Protein 4M92 (pdb70)

Nearest PDB structures (foldseek):
  4m92-assembly1_A  TM=1.007E+00  e=5.009E-34  Homo sapiens
  4m90-assembly1_A  TM=9.901E-01  e=2.230E-31  Homo sapiens
  4m8g-assembly2_B  TM=9.722E-01  e=1.834E-27  Homo sapiens
  4m8g-assembly1_A  TM=9.728E-01  e=3.802E-27  Homo sapiens
  3apo-assembly1_A  TM=7.485E-01  e=1.387E-05  Mus musculus

Structure (mmCIF, N/CA/C/O backbone):
data_4M92
#
_entry.id   4M92
#
_cell.length_a   39.850
_cell.length_b   62.200
_cell.length_c   64.610
_cell.angle_alpha   90.00
_cell.angle_beta   90.00
_cell.angle_gamma   90.00
#
_symmetry.space_group_name_H-M   'P 21 21 21'
#
loop_
_entity.id
_entity.type
_entity.pdbx_description
1 polymer 'Tumor suppressor candidate 3'
2 polymer 'Interleukin-1 receptor accessory protein-like 1'
3 water water
#
loop_
_atom_site.group_PDB
_atom_site.id
_atom_site.type_symbol
_atom_site.label_atom_id
_atom_site.label_alt_id
_atom_site.label_comp_id
_atom_site.label_asym_id
_atom_site.label_entity_id
_atom_site.label_seq_id
_atom_site.pdbx_PDB_ins_code
_atom_site.Cartn_x
_atom_site.Cartn_y
_atom_site.Cartn_z
_atom_site.occupancy
_atom_site.B_iso_or_equiv
_atom_site.auth_seq_id
_atom_site.auth_comp_id
_atom_site.auth_asym_id
_atom_site.auth_atom_id
_atom_site.pdbx_PDB_model_num
ATOM 1 N N . ALA A 1 1 ? 17.253 13.384 -2.168 1.00 47.51 1 ALA A N 1
ATOM 2 C CA . ALA A 1 1 ? 17.685 14.809 -2.187 1.00 49.44 1 ALA A CA 1
ATOM 3 C C . ALA A 1 1 ? 16.583 15.694 -2.777 1.00 44.74 1 ALA A C 1
ATOM 4 O O . ALA A 1 1 ? 16.031 16.558 -2.084 1.00 48.24 1 ALA A O 1
ATOM 6 N N . SER A 1 2 ? 16.240 15.452 -4.047 1.00 42.00 2 SER A N 1
ATOM 7 C CA . SER A 1 2 ? 15.204 16.244 -4.710 1.00 37.31 2 SER A CA 1
ATOM 8 C C . SER A 1 2 ? 13.821 15.864 -4.205 1.00 34.95 2 SER A C 1
ATOM 9 O O . SER A 1 2 ? 13.645 14.799 -3.640 1.00 37.60 2 SER A O 1
ATOM 12 N N . LYS A 1 3 ? 12.836 16.719 -4.441 1.00 33.36 3 LYS A N 1
ATOM 13 C CA . LYS A 1 3 ? 11.471 16.448 -4.034 1.00 31.77 3 LYS A CA 1
ATOM 14 C C . LYS A 1 3 ? 10.978 15.147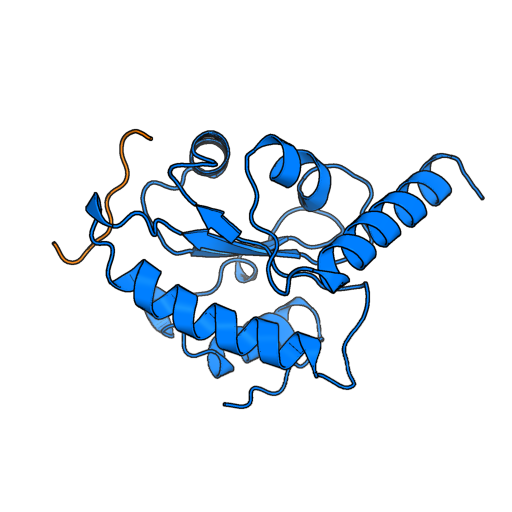 -4.631 1.00 29.98 3 LYS A C 1
ATOM 15 O O . LYS A 1 3 ? 10.405 14.330 -3.916 1.00 28.02 3 LYS A O 1
ATOM 21 N N . LYS A 1 4 ? 11.215 14.946 -5.918 1.00 27.71 4 LYS A N 1
ATOM 22 C CA . LYS A 1 4 ? 10.779 13.691 -6.581 1.00 27.16 4 LYS A CA 1
ATOM 23 C C . LYS A 1 4 ? 11.574 12.466 -6.086 1.00 25.18 4 LYS A C 1
ATOM 24 O O . LYS A 1 4 ? 11.022 11.342 -5.905 1.00 20.90 4 LYS A O 1
ATOM 30 N N . GLU A 1 5 ? 12.867 12.650 -5.815 1.00 27.41 5 GLU A N 1
ATOM 31 C CA . GLU A 1 5 ? 13.686 11.578 -5.275 1.00 29.40 5 GLU A CA 1
ATOM 32 C C . GLU A 1 5 ? 13.195 11.157 -3.891 1.00 25.40 5 GLU A C 1
ATOM 33 O O . GLU A 1 5 ? 13.098 9.961 -3.592 1.00 25.97 5 GLU A O 1
ATOM 39 N N . ASN A 1 6 ? 12.868 12.120 -3.055 1.00 22.56 6 ASN A N 1
ATOM 40 C CA . ASN A 1 6 ? 12.384 11.783 -1.699 1.00 23.51 6 ASN A CA 1
ATOM 41 C C . ASN A 1 6 ? 11.035 11.086 -1.743 1.00 22.44 6 ASN A C 1
ATOM 42 O O . ASN A 1 6 ? 10.766 10.133 -0.977 1.00 21.87 6 ASN A O 1
ATOM 47 N N . LEU A 1 7 ? 10.170 11.535 -2.635 1.00 22.79 7 LEU A N 1
ATOM 48 C CA . LEU A 1 7 ? 8.847 10.912 -2.751 1.00 22.50 7 LEU A CA 1
ATOM 49 C C . LEU A 1 7 ? 9.017 9.461 -3.205 1.00 17.75 7 LEU A C 1
ATOM 50 O O . LEU A 1 7 ? 8.331 8.596 -2.697 1.00 22.12 7 LEU A O 1
ATOM 52 N N . LEU A 1 8 ? 9.915 9.223 -4.170 1.00 16.26 8 LEU A N 1
ATOM 53 C CA . LEU A 1 8 ? 10.168 7.864 -4.607 1.00 16.70 8 LEU A CA 1
ATOM 54 C C . LEU A 1 8 ? 10.631 6.947 -3.458 1.00 16.58 8 LEU A C 1
ATOM 55 O O . LEU A 1 8 ? 10.220 5.769 -3.345 1.00 15.76 8 LEU A O 1
ATOM 60 N N . ALA A 1 9 ? 11.567 7.417 -2.671 1.00 16.21 9 ALA A N 1
ATOM 61 C CA . ALA A 1 9 ? 12.091 6.643 -1.564 1.00 21.19 9 ALA A CA 1
ATOM 62 C C . ALA A 1 9 ? 11.017 6.340 -0.531 1.00 20.31 9 ALA A C 1
ATOM 63 O O . ALA A 1 9 ? 10.960 5.248 -0.011 1.00 20.65 9 ALA A O 1
ATOM 65 N N . GLU A 1 10 ? 10.130 7.296 -0.273 1.00 21.70 10 GLU A N 1
ATOM 66 C CA . GLU A 1 10 ? 8.990 7.078 0.610 1.00 23.53 10 GLU A CA 1
ATOM 67 C C . GLU A 1 10 ? 8.020 6.044 0.036 1.00 22.34 10 GLU A C 1
ATOM 68 O O . GLU A 1 10 ? 7.490 5.209 0.764 1.00 17.09 10 GLU A O 1
ATOM 74 N N . LYS A 1 11 ? 7.760 6.146 -1.256 1.00 16.87 11 LYS A N 1
ATOM 75 C CA . LYS A 1 11 ? 6.837 5.207 -1.926 1.00 15.63 11 LYS A CA 1
ATOM 76 C C . LYS A 1 11 ? 7.395 3.780 -1.799 1.00 14.38 11 LYS A C 1
ATOM 77 O O . LYS A 1 11 ? 6.636 2.835 -1.504 1.00 13.66 11 LYS A O 1
ATOM 83 N N . VAL A 1 12 ? 8.698 3.597 -2.024 1.00 15.05 12 VAL A N 1
ATOM 84 C CA . VAL A 1 12 ? 9.317 2.282 -1.889 1.00 13.14 12 VAL A CA 1
ATOM 85 C C . VAL A 1 12 ? 9.267 1.787 -0.466 1.00 13.97 12 VAL A C 1
ATOM 86 O O . VAL A 1 12 ? 9.010 0.601 -0.223 1.00 12.17 12 VAL A O 1
ATOM 90 N N . GLU A 1 13 ? 9.506 2.673 0.509 1.00 13.39 13 GLU A N 1
ATOM 91 C CA . GLU A 1 13 ? 9.330 2.278 1.874 1.00 15.35 13 GLU A CA 1
ATOM 92 C C . GLU A 1 13 ? 7.926 1.765 2.200 1.00 14.73 13 GLU A C 1
ATOM 93 O O . GLU A 1 13 ? 7.751 0.820 2.959 1.00 15.61 13 GLU A O 1
ATOM 99 N N . GLN A 1 14 ? 6.906 2.415 1.618 1.00 14.68 14 GLN A N 1
ATOM 100 C CA . GLN A 1 14 ? 5.536 2.025 1.782 1.00 15.85 14 GLN A CA 1
ATOM 101 C C . GLN A 1 14 ? 5.325 0.620 1.217 1.00 15.12 14 GLN A C 1
ATOM 102 O O . GLN A 1 14 ? 4.595 -0.179 1.816 1.00 14.89 14 GLN A O 1
ATOM 108 N N . LEU A 1 15 ? 5.916 0.324 0.052 1.00 13.40 15 LEU A N 1
ATOM 109 C CA . LEU A 1 15 ? 5.794 -1.023 -0.492 1.00 11.09 15 LEU A CA 1
ATOM 110 C C . LEU A 1 15 ? 6.535 -2.035 0.331 1.00 10.46 15 LEU A C 1
ATOM 111 O O . LEU A 1 15 ? 6.080 -3.182 0.512 1.00 11.62 15 LEU A O 1
ATOM 116 N N . MET A 1 16 ? 7.679 -1.632 0.913 1.00 12.66 16 MET A N 1
ATOM 117 C CA . MET A 1 16 ? 8.397 -2.570 1.795 1.00 15.35 16 MET A CA 1
ATOM 118 C C . MET A 1 16 ? 7.663 -2.852 3.097 1.00 14.09 16 MET A C 1
ATOM 119 O O . MET A 1 16 ? 7.713 -3.985 3.598 1.00 15.92 16 MET A O 1
ATOM 124 N N . GLU A 1 17 ? 6.945 -1.858 3.632 1.00 15.89 17 GLU A N 1
ATOM 125 C CA . GLU A 1 17 ? 6.119 -2.058 4.804 1.00 18.01 17 GLU A CA 1
ATOM 126 C C . GLU A 1 17 ? 4.950 -3.018 4.498 1.00 16.03 17 GLU A C 1
ATOM 127 O O . GLU A 1 17 ? 4.659 -3.930 5.272 1.00 16.63 17 GLU A O 1
ATOM 133 N N . TRP A 1 18 ? 4.354 -2.853 3.314 1.00 16.05 18 TRP A N 1
ATOM 134 C CA . TRP A 1 18 ? 3.317 -3.778 2.802 1.00 14.90 18 TRP A CA 1
ATOM 135 C C . TRP A 1 18 ? 3.862 -5.176 2.705 1.00 14.36 18 TRP A C 1
ATOM 136 O O . TRP A 1 18 ? 3.192 -6.127 3.071 1.00 12.95 18 TRP A O 1
ATOM 147 N N . SER A 1 19 ? 5.103 -5.292 2.257 1.00 10.95 19 SER A N 1
ATOM 148 C CA . SER A 1 19 ? 5.796 -6.571 2.159 1.00 12.53 19 SER A CA 1
ATOM 149 C C . SER A 1 19 ? 5.903 -7.344 3.490 1.00 11.19 19 SER A C 1
ATOM 150 O O . SER A 1 19 ? 5.900 -8.575 3.520 1.00 10.76 19 SER A O 1
ATOM 153 N N . SER A 1 20 ? 5.961 -6.617 4.609 1.00 11.01 20 SER A N 1
ATOM 154 C CA . SER A 1 20 ? 6.038 -7.305 5.865 1.00 14.61 20 SER A CA 1
ATOM 155 C C . SER A 1 20 ? 4.747 -8.019 6.216 1.00 13.50 20 SER A C 1
ATOM 156 O O . SER A 1 20 ? 4.762 -8.945 6.995 1.00 13.58 20 SER A O 1
ATOM 159 N N . ARG A 1 21 ? 3.626 -7.596 5.630 1.00 11.32 21 ARG A N 1
ATOM 160 C CA .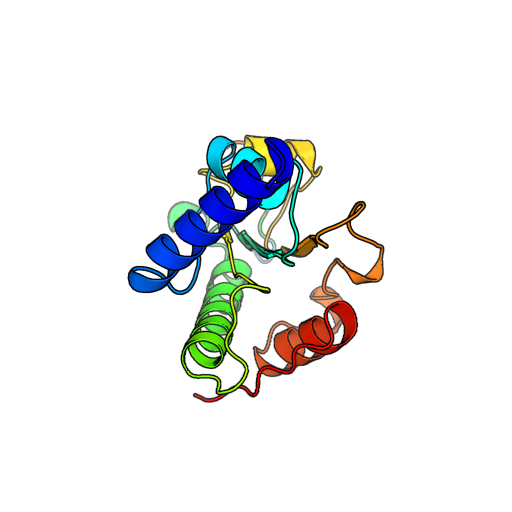 ARG A 1 21 ? 2.334 -8.180 5.876 1.00 12.44 21 ARG A CA 1
ATOM 161 C C . ARG A 1 21 ? 1.738 -9.017 4.747 1.00 14.05 21 ARG A C 1
ATOM 162 O O . ARG A 1 21 ? 0.789 -9.767 4.983 1.00 13.97 21 ARG A O 1
ATOM 170 N N . ARG A 1 22 ? 2.293 -8.896 3.541 1.00 13.41 22 ARG A N 1
ATOM 171 C CA . ARG A 1 22 ? 1.812 -9.602 2.352 1.00 12.10 22 ARG A CA 1
ATOM 172 C C . ARG A 1 22 ? 2.929 -9.995 1.447 1.00 10.47 22 ARG A C 1
ATOM 173 O O . ARG A 1 22 ? 3.945 -9.220 1.308 1.00 11.15 22 ARG A O 1
ATOM 181 N N . SER A 1 23 ? 2.760 -11.092 0.729 1.00 11.13 23 SER A N 1
ATOM 182 C CA . SER A 1 23 ? 3.683 -11.483 -0.352 1.00 10.34 23 SER A CA 1
ATOM 183 C C . SER A 1 23 ? 3.196 -10.960 -1.659 1.00 8.61 23 SER A C 1
ATOM 184 O O . SER A 1 23 ? 3.982 -10.757 -2.553 1.00 10.29 23 SER A O 1
ATOM 187 N N . ILE A 1 24 ? 1.858 -10.764 -1.744 1.00 9.01 24 ILE A N 1
ATOM 188 C CA . ILE A 1 24 ? 1.210 -10.251 -2.939 1.00 8.85 24 ILE A CA 1
ATOM 189 C C . ILE A 1 24 ? 0.291 -9.096 -2.515 1.00 10.17 24 ILE A C 1
ATOM 190 O O . ILE A 1 24 ? -0.548 -9.234 -1.601 1.00 10.86 24 ILE A O 1
ATOM 195 N N . PHE A 1 25 ? 0.405 -7.973 -3.204 1.00 8.81 25 PHE A N 1
ATOM 196 C CA . PHE A 1 25 ? -0.391 -6.794 -2.967 1.00 8.79 25 PHE A CA 1
ATOM 197 C C . PHE A 1 25 ? -1.696 -6.860 -3.695 1.00 10.12 25 PHE A C 1
ATOM 198 O O . PHE A 1 25 ? -1.714 -6.866 -4.879 1.00 9.43 25 PHE A O 1
ATOM 206 N N . ARG A 1 26 ? -2.768 -6.892 -2.970 1.00 9.40 26 ARG A N 1
ATOM 207 C CA . ARG A 1 26 ? -4.131 -6.951 -3.542 1.00 10.91 26 ARG A CA 1
ATOM 208 C C . ARG A 1 26 ? -4.609 -5.526 -3.821 1.00 11.59 26 ARG A C 1
ATOM 209 O O . ARG A 1 26 ? -4.803 -4.755 -2.884 1.00 14.93 26 ARG A O 1
ATOM 217 N N . MET A 1 27 ? -4.801 -5.197 -5.085 1.00 11.14 27 MET A N 1
ATOM 218 C CA . MET A 1 27 ? -5.030 -3.809 -5.455 1.00 12.59 27 MET A CA 1
ATOM 219 C C . MET A 1 27 ? -6.382 -3.523 -6.111 1.00 12.31 27 MET A C 1
ATOM 220 O O . MET A 1 27 ? -6.848 -4.270 -7.006 1.00 14.57 27 MET A O 1
ATOM 225 N N . ASN A 1 28 ? -6.966 -2.383 -5.732 1.00 13.84 28 ASN A N 1
ATOM 226 C CA . ASN A 1 28 ? -8.045 -1.793 -6.450 1.00 13.55 28 ASN A CA 1
ATOM 227 C C . ASN A 1 28 ? -7.475 -0.770 -7.420 1.00 11.69 28 ASN A C 1
ATOM 228 O O . ASN A 1 28 ? -6.247 -0.711 -7.629 1.00 12.19 28 ASN A O 1
ATOM 233 N N . GLY A 1 29 ? -8.342 0.015 -8.066 1.00 11.46 29 GLY A N 1
ATOM 234 C CA . GLY A 1 29 ? -7.863 0.910 -9.097 1.00 13.16 29 GLY A CA 1
ATOM 235 C C . GLY A 1 29 ? -6.999 2.002 -8.527 1.00 10.92 29 GLY A C 1
ATOM 236 O O . GLY A 1 29 ? -5.975 2.372 -9.099 1.00 12.05 29 GLY A O 1
ATOM 237 N N . ASP A 1 30 ? -7.388 2.549 -7.369 1.00 12.23 30 ASP A N 1
ATOM 238 C CA . ASP A 1 30 ? -6.581 3.603 -6.708 1.00 14.75 30 ASP A CA 1
ATOM 239 C C . ASP A 1 30 ? -5.147 3.152 -6.417 1.00 14.27 30 ASP A C 1
ATOM 240 O O . ASP A 1 30 ? -4.191 3.849 -6.724 1.00 12.03 30 ASP A O 1
ATOM 245 N N . LYS A 1 31 ? -4.992 1.986 -5.803 1.00 12.57 31 LYS A N 1
ATOM 246 C CA . LYS A 1 31 ? -3.683 1.470 -5.493 1.00 12.36 31 LYS A CA 1
ATOM 247 C C . LYS A 1 31 ? -2.875 1.084 -6.730 1.00 12.24 31 LYS A C 1
ATOM 248 O O . LYS A 1 31 ? -1.644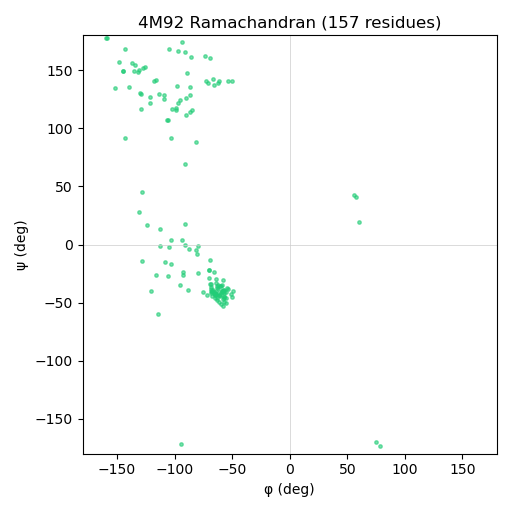 1.282 -6.776 1.00 11.19 31 LYS A O 1
ATOM 254 N N . PHE A 1 32 ? -3.530 0.494 -7.710 1.00 8.67 32 PHE A N 1
ATOM 255 C CA . PHE A 1 32 ? -2.933 0.170 -8.978 1.00 8.63 32 PHE A CA 1
ATOM 256 C C . PHE A 1 32 ? -2.341 1.420 -9.598 1.00 9.43 32 PHE A C 1
ATOM 257 O O . PHE A 1 32 ? -1.197 1.443 -10.097 1.00 9.88 32 PHE A O 1
ATOM 265 N N . ARG A 1 33 ? -3.159 2.481 -9.641 1.00 10.14 33 ARG A N 1
ATOM 266 C CA . ARG A 1 33 ? -2.694 3.715 -10.255 1.00 9.82 33 ARG A CA 1
ATOM 267 C C . ARG A 1 33 ? -1.539 4.318 -9.475 1.00 10.96 33 ARG A C 1
ATOM 268 O O . ARG A 1 33 ? -0.569 4.778 -10.065 1.00 12.35 33 ARG A O 1
ATOM 276 N N . LYS A 1 34 ? -1.634 4.319 -8.149 1.00 10.58 34 LYS A N 1
ATOM 277 C CA . LYS A 1 34 ? -0.653 4.939 -7.285 1.00 11.66 34 LYS A CA 1
ATOM 278 C C . LYS A 1 34 ? 0.715 4.206 -7.289 1.00 10.02 34 LYS A C 1
ATOM 279 O O . LYS A 1 34 ? 1.750 4.845 -7.353 1.00 12.43 34 LYS A O 1
ATOM 285 N N . PHE A 1 35 ? 0.682 2.886 -7.295 1.00 11.07 35 PHE A N 1
ATOM 286 C CA . PHE A 1 35 ? 1.891 2.096 -7.148 1.00 10.96 35 PHE A CA 1
ATOM 287 C C . PHE A 1 35 ? 2.433 1.490 -8.431 1.00 9.70 35 PHE A C 1
ATOM 288 O O . PHE A 1 35 ? 3.588 1.052 -8.477 1.00 10.54 35 PHE A O 1
ATOM 296 N N . ILE A 1 36 ? 1.596 1.428 -9.493 1.00 11.28 36 ILE A N 1
ATOM 297 C CA . ILE A 1 36 ? 2.022 0.798 -10.729 1.00 10.58 36 ILE A CA 1
ATOM 298 C C . ILE A 1 36 ? 1.995 1.744 -11.917 1.00 11.29 36 ILE A C 1
ATOM 299 O O . ILE A 1 36 ? 2.925 1.728 -12.761 1.00 12.37 36 ILE A O 1
ATOM 304 N N . LYS A 1 37 ? 0.985 2.591 -12.016 1.00 9.53 37 LYS A N 1
ATOM 305 C CA . LYS A 1 37 ? 0.915 3.525 -13.151 1.00 12.03 37 LYS A CA 1
ATOM 306 C C . LYS A 1 37 ? 1.642 4.837 -12.918 1.00 13.19 37 LYS A C 1
ATOM 307 O O . LYS A 1 37 ? 2.243 5.412 -13.846 1.00 13.61 37 LYS A O 1
ATOM 313 N N . ALA A 1 38 ? 1.543 5.355 -11.709 1.00 12.04 38 ALA A N 1
ATOM 314 C CA . ALA A 1 38 ? 2.043 6.694 -11.428 1.00 12.94 38 ALA A CA 1
ATOM 315 C C . ALA A 1 38 ? 3.563 6.740 -11.396 1.00 12.63 38 ALA A C 1
ATOM 316 O O . ALA A 1 38 ? 4.213 5.809 -10.876 1.00 12.61 38 ALA A O 1
ATOM 318 N N . PRO A 1 39 ? 4.165 7.801 -11.934 1.00 11.04 39 PRO A N 1
ATOM 319 C CA . PRO A 1 39 ? 5.593 8.020 -11.798 1.00 14.40 39 PRO A CA 1
ATOM 320 C C . PRO A 1 39 ? 5.887 8.746 -10.507 1.00 16.83 39 PRO A C 1
ATOM 321 O O . PRO A 1 39 ? 4.964 9.319 -9.919 1.00 16.54 39 PRO A O 1
ATOM 325 N N . PRO A 1 40 ? 7.125 8.707 -10.039 1.00 18.84 40 PRO A N 1
ATOM 326 C CA . PRO A 1 40 ? 8.218 7.900 -10.646 1.00 17.49 40 PRO A CA 1
ATOM 327 C C . PRO A 1 40 ? 8.279 6.492 -10.001 1.00 12.27 40 PRO A C 1
ATOM 328 O O . PRO A 1 40 ? 7.707 6.255 -8.865 1.00 13.35 40 PRO A O 1
ATOM 332 N N . ARG A 1 41 ? 8.998 5.588 -10.624 1.00 12.69 41 ARG A N 1
ATOM 333 C CA . ARG A 1 41 ? 9.231 4.272 -10.017 1.00 9.48 41 ARG A CA 1
ATOM 334 C C . ARG A 1 41 ? 10.631 3.802 -10.386 1.00 10.01 41 ARG A C 1
ATOM 335 O O . ARG A 1 41 ? 11.130 4.120 -11.452 1.00 13.45 41 ARG A O 1
ATOM 343 N N . ASN A 1 42 ? 11.257 3.037 -9.512 1.00 11.02 42 ASN A N 1
ATOM 344 C CA . ASN A 1 42 ? 12.534 2.429 -9.838 1.00 9.67 42 ASN A CA 1
ATOM 345 C C . ASN A 1 42 ? 12.516 0.902 -9.680 1.00 9.98 42 ASN A C 1
ATOM 346 O O . ASN A 1 42 ? 13.589 0.255 -9.661 1.00 10.50 42 ASN A O 1
ATOM 351 N N . TYR A 1 43 ? 11.334 0.340 -9.619 1.00 10.52 43 TYR A N 1
ATOM 352 C CA . TYR A 1 43 ? 11.055 -1.073 -9.335 1.00 9.32 43 TYR A CA 1
ATOM 353 C C . TYR A 1 43 ? 10.160 -1.583 -10.455 1.00 8.00 43 TYR A C 1
ATOM 354 O O . TYR A 1 43 ? 9.373 -0.823 -11.036 1.00 9.62 43 TYR A O 1
ATOM 363 N N . SER A 1 44 ? 10.267 -2.882 -10.720 1.00 7.60 44 SER A N 1
ATOM 364 C CA . SER A 1 44 ? 9.349 -3.603 -11.592 1.00 9.79 44 SER A CA 1
ATOM 365 C C . SER A 1 44 ? 8.167 -4.140 -10.762 1.00 11.15 44 SER A C 1
ATOM 366 O O . SER A 1 44 ? 8.310 -4.460 -9.608 1.00 10.43 44 SER A O 1
ATOM 369 N N . MET A 1 45 ? 6.986 -4.214 -11.387 1.00 8.79 45 MET A N 1
ATOM 370 C CA . MET A 1 45 ? 5.828 -4.778 -10.805 1.00 9.88 45 MET A CA 1
ATOM 371 C C . MET A 1 45 ? 5.313 -5.913 -11.640 1.00 9.73 45 MET A C 1
ATOM 372 O O . MET A 1 45 ? 5.113 -5.727 -12.850 1.00 9.00 45 MET A O 1
ATOM 377 N N . ILE A 1 46 ? 5.117 -7.075 -11.037 1.00 9.53 46 ILE A N 1
ATOM 378 C CA . ILE A 1 46 ? 4.403 -8.134 -11.680 1.00 8.71 46 ILE A CA 1
ATOM 379 C C . ILE A 1 46 ? 2.977 -8.074 -11.158 1.00 8.02 46 ILE A C 1
ATOM 380 O O . ILE A 1 46 ? 2.753 -7.901 -9.977 1.00 9.35 46 ILE A O 1
ATOM 385 N N . VAL A 1 47 ? 2.015 -8.216 -12.086 1.00 9.83 47 VAL A N 1
ATOM 386 C CA . VAL A 1 47 ? 0.593 -8.187 -11.724 1.00 9.06 47 VAL A CA 1
ATOM 387 C C . VAL A 1 47 ? -0.107 -9.371 -12.286 1.00 8.38 47 VAL A C 1
ATOM 388 O O . VAL A 1 47 ? 0.033 -9.679 -13.444 1.00 8.98 47 VAL A O 1
ATOM 392 N N . MET A 1 48 ? -0.854 -10.078 -11.432 1.00 7.42 48 MET A N 1
ATOM 393 C CA . MET A 1 48 ? -1.812 -11.065 -11.863 1.00 7.82 48 MET A CA 1
ATOM 394 C C . MET A 1 48 ? -3.214 -10.484 -11.857 1.00 7.46 48 MET A C 1
ATOM 395 O O . MET A 1 48 ? -3.734 -10.089 -10.852 1.00 9.71 48 MET A O 1
ATOM 400 N N . PHE A 1 49 ? -3.788 -10.416 -13.051 1.00 7.29 49 PHE A N 1
ATOM 401 C CA . PHE A 1 49 ? -5.190 -9.989 -13.216 1.00 8.45 49 PHE A CA 1
ATOM 402 C C . PHE A 1 49 ? -6.034 -11.266 -13.124 1.00 8.43 49 PHE A C 1
ATOM 403 O O . PHE A 1 49 ? -5.790 -12.228 -13.876 1.00 9.31 49 PHE A O 1
ATOM 411 N N . THR A 1 50 ? -6.991 -11.257 -12.248 1.00 7.74 50 THR A N 1
ATOM 412 C CA . THR A 1 50 ? -7.657 -12.495 -11.871 1.00 8.02 50 THR A CA 1
ATOM 413 C C . THR A 1 50 ? -9.145 -12.260 -11.640 1.00 9.51 50 THR A C 1
ATOM 414 O O . THR A 1 50 ? -9.600 -11.136 -11.606 1.00 9.16 50 THR A O 1
ATOM 418 N N . ALA A 1 51 ? -9.903 -13.341 -11.523 1.00 9.18 51 ALA A N 1
ATOM 419 C CA . ALA A 1 51 ? -11.313 -13.229 -11.107 1.00 9.24 51 ALA A CA 1
ATOM 420 C C . ALA A 1 51 ? -11.605 -14.432 -10.216 1.00 10.08 51 ALA A C 1
ATOM 421 O O . ALA A 1 51 ? -11.961 -15.486 -10.655 1.00 10.62 51 ALA A O 1
ATOM 423 N N . LEU A 1 52 ? -11.403 -14.233 -8.912 1.00 9.52 52 LEU A N 1
ATOM 424 C CA . LEU A 1 52 ? -11.403 -15.335 -7.959 1.00 9.85 52 LEU A CA 1
ATOM 425 C C . LEU A 1 52 ? -12.685 -15.466 -7.115 1.00 10.80 52 LEU A C 1
ATOM 426 O O . LEU A 1 52 ? -12.764 -16.356 -6.264 1.00 10.29 52 LEU A O 1
ATOM 431 N N . GLN A 1 53 ? -13.673 -14.626 -7.387 1.00 11.85 53 GLN A N 1
ATOM 432 C CA . GLN A 1 53 ? -14.894 -14.678 -6.604 1.00 11.35 53 GLN A CA 1
ATOM 433 C C . GLN A 1 53 ? -15.581 -16.021 -6.871 1.00 10.72 53 GLN A C 1
ATOM 434 O O . GLN A 1 53 ? -15.649 -16.488 -8.000 1.00 12.80 53 GLN A O 1
ATOM 440 N N . PRO A 1 54 ? -16.089 -16.656 -5.791 1.00 10.77 54 PRO A N 1
ATOM 441 C CA . PRO A 1 54 ? -16.586 -18.036 -6.010 1.00 10.04 54 PRO A CA 1
ATOM 442 C C . PRO A 1 54 ? -17.685 -18.200 -7.033 1.00 12.03 54 PRO A C 1
ATOM 443 O O . PRO A 1 54 ? -17.717 -19.165 -7.785 1.00 15.37 54 PRO A O 1
ATOM 447 N N . GLN A 1 55 ? -18.584 -17.203 -7.113 1.00 11.97 55 GLN A N 1
ATOM 448 C CA . GLN A 1 55 ? -19.740 -17.322 -7.975 1.00 13.99 55 GLN A CA 1
ATOM 449 C C . GLN A 1 55 ? -19.400 -17.371 -9.438 1.00 11.69 55 GLN A C 1
ATOM 450 O O . GLN A 1 55 ? -20.185 -17.849 -10.214 1.00 12.49 55 GLN A O 1
ATOM 456 N N . ARG A 1 56 ? -18.227 -16.833 -9.811 1.00 9.45 56 ARG A N 1
ATOM 457 C CA . ARG A 1 56 ? -17.845 -16.848 -11.192 1.00 9.60 56 ARG A CA 1
ATOM 458 C C . ARG A 1 56 ? -17.285 -18.200 -11.616 1.00 12.13 56 ARG A C 1
ATOM 459 O O . ARG A 1 56 ? -17.232 -18.486 -12.785 1.00 11.65 56 ARG A O 1
ATOM 467 N N . GLN A 1 57 ? -16.779 -18.937 -10.661 1.00 12.51 57 GLN A N 1
ATOM 468 C CA . GLN A 1 57 ? -16.261 -20.305 -10.866 1.00 14.13 57 GLN A CA 1
ATOM 469 C C . GLN A 1 57 ? -15.190 -20.341 -11.942 1.00 15.04 57 GLN A C 1
ATOM 470 O O . GLN A 1 57 ? -15.183 -21.225 -12.816 1.00 12.22 57 GLN A O 1
ATOM 476 N N . CYS A 1 58 ? -14.290 -19.340 -11.916 1.00 11.27 58 CYS A N 1
ATOM 477 C CA . CYS A 1 58 ? -13.217 -19.236 -12.930 1.00 11.32 58 CYS A CA 1
ATOM 478 C C . CYS A 1 58 ? -12.071 -20.178 -12.543 1.00 12.26 58 CYS A C 1
ATOM 479 O O . CYS A 1 58 ? -11.135 -19.816 -11.804 1.00 13.37 58 CYS A O 1
ATOM 482 N N . SER A 1 59 ? -12.154 -21.421 -12.983 1.00 11.45 59 SER A N 1
ATOM 483 C CA . SER A 1 59 ? -11.207 -22.436 -12.619 1.00 14.18 59 SER A CA 1
ATOM 484 C C . SER A 1 59 ? -9.751 -22.096 -12.963 1.00 12.40 59 SER A C 1
ATOM 485 O O . SER A 1 59 ? -8.833 -22.439 -12.218 1.00 11.59 59 SER A O 1
ATOM 488 N N . VAL A 1 60 ? -9.548 -21.497 -14.131 1.00 9.22 60 VAL A N 1
ATOM 489 C CA . VAL A 1 60 ? -8.216 -21.121 -14.567 1.00 9.35 60 VAL A CA 1
ATOM 490 C C . VAL A 1 60 ? -7.614 -20.130 -13.600 1.00 9.07 60 VAL A C 1
ATOM 491 O O . VAL A 1 60 ? -6.458 -20.264 -13.142 1.00 9.56 60 VAL A O 1
ATOM 495 N N . SER A 1 61 ? -8.372 -19.079 -13.273 1.00 8.95 61 SER A N 1
ATOM 496 C CA . SER A 1 61 ? -7.913 -18.093 -12.317 1.00 9.16 61 SER A CA 1
ATOM 497 C C . SER A 1 61 ? -7.539 -18.747 -10.998 1.00 8.49 61 SER A C 1
ATOM 498 O O . SER A 1 61 ? -6.551 -18.401 -10.401 1.00 8.29 61 SER A O 1
ATOM 501 N N . ARG A 1 62 ? -8.329 -19.711 -10.550 1.00 9.12 62 ARG A N 1
ATOM 502 C CA . ARG A 1 62 ? -8.047 -20.353 -9.294 1.00 9.35 62 ARG A CA 1
ATOM 503 C C . ARG A 1 62 ? -6.706 -21.096 -9.307 1.00 7.99 62 ARG A C 1
ATOM 504 O O . ARG A 1 62 ? -5.895 -20.932 -8.414 1.00 8.29 62 ARG A O 1
ATOM 512 N N . GLN A 1 63 ? -6.473 -21.884 -10.348 1.00 7.92 63 GLN A N 1
ATOM 513 C CA . GLN A 1 63 ? -5.261 -22.677 -10.423 1.00 9.64 63 GLN A CA 1
ATOM 514 C C . GLN A 1 63 ? -4.057 -21.721 -10.588 1.00 8.03 63 GLN A C 1
ATOM 515 O O . GLN A 1 63 ? -3.008 -21.940 -9.999 1.00 9.29 63 GLN A O 1
ATOM 521 N N . ALA A 1 64 ? -4.206 -20.728 -11.476 1.00 7.76 64 ALA A N 1
ATOM 522 C CA . ALA A 1 64 ? -3.144 -19.767 -11.699 1.00 8.50 64 ALA A CA 1
ATOM 523 C C . ALA A 1 64 ? -2.733 -19.021 -10.440 1.00 10.98 64 ALA A C 1
ATOM 524 O O . ALA A 1 64 ? -1.571 -18.753 -10.196 1.00 10.80 64 ALA A O 1
ATOM 526 N N . ASN A 1 65 ? -3.715 -18.645 -9.579 1.00 10.14 65 ASN A N 1
ATOM 527 C CA . ASN A 1 65 ? -3.420 -18.035 -8.345 1.00 11.04 65 ASN A CA 1
ATOM 528 C C . ASN A 1 65 ? -2.619 -18.939 -7.393 1.00 11.46 65 ASN A C 1
ATOM 529 O O . ASN A 1 65 ? -1.732 -18.479 -6.705 1.00 10.14 65 ASN A O 1
ATOM 534 N N . GLU A 1 66 ? -2.907 -20.233 -7.436 1.00 10.49 66 GLU A N 1
ATOM 535 C CA . GLU A 1 66 ? -2.150 -21.164 -6.588 1.00 10.23 66 GLU A CA 1
ATOM 536 C C . GLU A 1 66 ? -0.660 -21.134 -6.974 1.00 8.65 66 GLU A C 1
ATOM 537 O O . GLU A 1 66 ? 0.176 -21.075 -6.115 1.00 9.94 66 GLU A O 1
ATOM 543 N N . GLU A 1 67 ? -0.380 -21.128 -8.268 1.00 9.09 67 GLU A N 1
ATOM 544 C CA . GLU A 1 67 ? 0.990 -21.019 -8.765 1.00 8.99 67 GLU A CA 1
ATOM 545 C C . GLU A 1 67 ? 1.631 -19.695 -8.427 1.00 9.52 67 GLU A C 1
ATOM 546 O O . GLU A 1 67 ? 2.811 -19.629 -7.987 1.00 10.61 67 GLU A O 1
ATOM 552 N N . TYR A 1 68 ? 0.874 -18.614 -8.591 1.00 8.79 68 TYR A N 1
ATOM 553 C CA . TYR A 1 68 ? 1.371 -17.268 -8.272 1.00 7.79 68 TYR A CA 1
ATOM 554 C C . TYR A 1 68 ? 1.716 -17.110 -6.804 1.00 9.06 68 TYR A C 1
ATOM 555 O O . TYR A 1 68 ? 2.707 -16.532 -6.502 1.00 8.18 68 TYR A O 1
ATOM 564 N N . GLN A 1 69 ? 0.961 -17.770 -5.935 1.00 10.78 69 GLN A N 1
ATOM 565 C CA . GLN A 1 69 ? 1.254 -17.803 -4.532 1.00 8.45 69 GLN A CA 1
ATOM 566 C C . GLN A 1 69 ? 2.582 -18.468 -4.253 1.00 10.11 69 GLN A C 1
ATOM 567 O O . GLN A 1 69 ? 3.414 -17.949 -3.494 1.00 10.60 69 GLN A O 1
ATOM 573 N N . ILE A 1 70 ? 2.814 -19.610 -4.885 1.00 10.59 70 ILE A N 1
ATOM 574 C CA . ILE A 1 70 ? 4.075 -20.348 -4.758 1.00 10.38 70 ILE A CA 1
ATOM 575 C C . ILE A 1 70 ? 5.263 -19.505 -5.244 1.00 10.34 70 ILE A C 1
ATOM 576 O O . ILE A 1 70 ? 6.285 -19.407 -4.577 1.00 10.19 70 ILE A O 1
ATOM 581 N N . LEU A 1 71 ? 5.078 -18.833 -6.368 1.00 7.72 71 LEU A N 1
ATOM 582 C CA . LEU A 1 71 ? 6.065 -17.932 -6.884 1.00 7.78 71 LEU A CA 1
ATOM 583 C C . LEU A 1 71 ? 6.426 -16.832 -5.924 1.00 8.74 71 LEU A C 1
ATOM 584 O O . LEU A 1 71 ? 7.600 -16.544 -5.667 1.00 6.93 71 LEU A O 1
ATOM 589 N N . ALA A 1 72 ? 5.420 -16.116 -5.423 1.00 9.46 72 ALA A N 1
ATOM 590 C CA . ALA A 1 72 ? 5.636 -14.932 -4.596 1.00 12.01 72 ALA A CA 1
ATOM 591 C C . ALA A 1 72 ? 6.201 -15.373 -3.219 1.00 11.96 72 ALA A C 1
ATOM 592 O O . ALA A 1 72 ? 6.990 -14.662 -2.618 1.00 12.24 72 ALA A O 1
ATOM 594 N N . ASN A 1 73 ? 5.852 -16.576 -2.805 1.00 11.64 73 ASN A N 1
ATOM 595 C CA . ASN A 1 73 ? 6.429 -17.131 -1.587 1.00 14.32 73 ASN A CA 1
ATOM 596 C C . ASN A 1 73 ? 7.933 -17.427 -1.806 1.00 10.96 73 ASN A C 1
ATOM 597 O O . ASN A 1 73 ? 8.738 -17.139 -0.960 1.00 12.08 73 ASN A O 1
ATOM 602 N N . SER A 1 74 ? 8.272 -17.983 -2.976 1.00 10.91 74 SER A N 1
ATOM 603 C CA . SER A 1 74 ? 9.657 -18.262 -3.332 1.00 10.07 74 SER A CA 1
ATOM 604 C C . SER A 1 74 ? 10.466 -16.982 -3.303 1.00 12.00 74 SER A C 1
ATOM 605 O O . SER A 1 74 ? 11.638 -16.997 -2.909 1.00 12.17 74 SER A O 1
ATOM 608 N N . TRP A 1 75 ? 9.869 -15.900 -3.803 1.00 11.90 75 TRP A N 1
ATOM 609 C CA . TRP A 1 75 ? 10.497 -14.574 -3.799 1.00 9.77 75 TRP A CA 1
ATOM 610 C C . TRP A 1 75 ? 10.818 -14.109 -2.414 1.00 11.00 75 TRP A C 1
ATOM 611 O O . TRP A 1 75 ? 11.892 -13.675 -2.129 1.00 9.63 75 TRP A O 1
ATOM 622 N N . ARG A 1 76 ? 9.793 -14.180 -1.551 1.00 13.35 76 ARG A N 1
ATOM 623 C CA . ARG A 1 76 ? 9.911 -13.765 -0.184 1.00 9.96 76 ARG A CA 1
ATOM 624 C C . ARG A 1 76 ? 11.156 -14.386 0.538 1.00 9.66 76 ARG A C 1
ATOM 625 O O . ARG A 1 76 ? 11.836 -13.701 1.306 1.00 13.77 76 ARG A O 1
ATOM 633 N N . TYR A 1 77 ? 11.377 -15.690 0.358 1.00 12.02 77 TYR A N 1
ATOM 634 C CA . TYR A 1 77 ? 12.440 -16.410 0.964 1.00 14.46 77 TYR A CA 1
ATOM 635 C C . TYR A 1 77 ? 13.754 -16.393 0.170 1.00 18.14 77 TYR A C 1
ATOM 636 O O . TYR A 1 77 ? 14.771 -16.875 0.669 1.00 23.16 77 TYR A O 1
ATOM 645 N N . SER A 1 78 ? 13.744 -15.772 -1.033 1.00 13.42 78 SER A N 1
ATOM 646 C CA . SER A 1 78 ? 14.893 -15.753 -1.879 1.00 14.51 78 SER A CA 1
ATOM 647 C C . SER A 1 78 ? 16.059 -14.947 -1.303 1.00 16.60 78 SER A C 1
ATOM 648 O O . SER A 1 78 ? 15.856 -13.900 -0.726 1.00 17.76 78 SER A O 1
ATOM 651 N N . SER A 1 79 ? 17.290 -15.442 -1.524 1.00 17.12 79 SER A N 1
ATOM 652 C CA . SER A 1 79 ? 18.463 -14.633 -1.212 1.00 19.61 79 SER A CA 1
ATOM 653 C C . SER A 1 79 ? 18.554 -13.448 -2.201 1.00 20.14 79 SER A C 1
ATOM 654 O O . SER A 1 79 ? 19.308 -12.532 -1.998 1.00 26.76 79 SER A O 1
ATOM 657 N N . ALA A 1 80 ? 17.775 -13.492 -3.288 1.00 18.19 80 ALA A N 1
ATOM 658 C CA . ALA A 1 80 ? 17.729 -12.401 -4.254 1.00 16.46 80 ALA A CA 1
ATOM 659 C C . ALA A 1 80 ? 16.639 -11.370 -3.919 1.00 14.50 80 ALA A C 1
ATOM 660 O O . ALA A 1 80 ? 16.505 -10.355 -4.624 1.00 15.00 80 ALA A O 1
ATOM 662 N N . PHE A 1 81 ? 15.903 -11.603 -2.834 1.00 11.27 81 PHE A N 1
ATOM 663 C CA . PHE A 1 81 ? 14.850 -10.639 -2.455 1.00 9.67 81 PHE A CA 1
ATOM 664 C C . PHE A 1 81 ? 15.375 -9.216 -2.415 1.00 11.83 81 PHE A C 1
ATOM 665 O O . PHE A 1 81 ? 16.447 -8.943 -1.815 1.00 12.75 81 PHE A O 1
ATOM 673 N N . SER A 1 82 ? 14.566 -8.272 -2.879 1.00 12.14 82 SER A N 1
ATOM 674 C CA . SER A 1 82 ? 14.937 -6.872 -2.886 1.00 13.60 82 SER A CA 1
ATOM 675 C C . SER A 1 82 ? 13.723 -5.969 -2.976 1.00 12.70 82 SER A C 1
ATOM 676 O O . SER A 1 82 ? 12.594 -6.419 -3.084 1.00 11.53 82 SER A O 1
ATOM 679 N N . ASN A 1 83 ? 14.004 -4.688 -2.939 1.00 12.65 83 ASN A N 1
ATOM 680 C CA . ASN A 1 83 ? 12.964 -3.652 -3.139 1.00 11.96 83 ASN A CA 1
ATOM 681 C C . ASN A 1 83 ? 12.792 -3.204 -4.596 1.00 12.32 83 ASN A C 1
ATOM 682 O O . ASN A 1 83 ? 12.227 -2.141 -4.856 1.00 12.21 83 ASN A O 1
ATOM 687 N N . LYS A 1 84 ? 13.300 -4.008 -5.517 1.00 13.28 84 LYS A N 1
ATOM 688 C CA . LYS A 1 84 ? 13.328 -3.676 -6.948 1.00 10.76 84 LYS A CA 1
ATOM 689 C C . LYS A 1 84 ? 12.286 -4.454 -7.727 1.00 11.52 84 LYS A C 1
ATOM 690 O O . LYS A 1 84 ? 12.145 -4.287 -8.941 1.00 10.14 84 LYS A O 1
ATOM 696 N N . LEU A 1 85 ? 11.546 -5.321 -7.057 1.00 10.65 85 LEU A N 1
ATOM 697 C CA . LEU A 1 85 ? 10.551 -6.164 -7.695 1.00 10.21 85 LEU A CA 1
ATOM 698 C C . LEU A 1 85 ? 9.461 -6.472 -6.672 1.00 8.36 85 LEU A C 1
ATOM 699 O O . LEU A 1 85 ? 9.767 -6.756 -5.484 1.00 10.86 85 LEU A O 1
ATOM 704 N N . PHE A 1 86 ? 8.195 -6.355 -7.082 1.00 9.45 86 PHE A N 1
ATOM 705 C CA . PHE A 1 86 ? 7.042 -6.631 -6.265 1.00 8.63 86 PHE A CA 1
ATOM 706 C C . PHE A 1 86 ? 5.993 -7.401 -7.020 1.00 8.33 86 PHE A C 1
ATOM 707 O O . PHE A 1 86 ? 5.971 -7.343 -8.242 1.00 9.47 86 PHE A O 1
ATOM 715 N N . PHE A 1 87 ? 5.145 -8.125 -6.308 1.00 6.38 87 PHE A N 1
ATOM 716 C CA . PHE A 1 87 ? 4.051 -8.872 -6.852 1.00 6.64 87 PHE A CA 1
ATOM 717 C C . PHE A 1 87 ? 2.697 -8.292 -6.397 1.00 8.79 87 PHE A C 1
ATOM 718 O O . PHE A 1 87 ? 2.461 -8.128 -5.202 1.00 8.09 87 PHE A O 1
ATOM 726 N N . SER A 1 88 ? 1.817 -8.057 -7.338 1.00 9.08 88 SER A N 1
ATOM 727 C CA A SER A 1 88 ? 0.466 -7.574 -7.063 0.67 9.05 88 SER A CA 1
ATOM 728 C CA B SER A 1 88 ? 0.463 -7.592 -7.046 0.33 9.47 88 SER A CA 1
ATOM 729 C C . SER A 1 88 ? -0.589 -8.459 -7.766 1.00 9.99 88 SER A C 1
ATOM 730 O O . SER A 1 88 ? -0.281 -9.245 -8.631 1.00 8.59 88 SER A O 1
ATOM 735 N N . MET A 1 89 ? -1.842 -8.315 -7.320 1.00 10.41 89 MET A N 1
ATOM 736 C CA . MET A 1 89 ? -2.950 -8.920 -8.029 1.00 9.23 89 MET A CA 1
ATOM 737 C C . MET A 1 89 ? -4.042 -7.913 -8.113 1.00 9.07 89 MET A C 1
ATOM 738 O O . MET A 1 89 ? -4.184 -7.072 -7.239 1.00 10.43 89 MET A O 1
ATOM 743 N N . VAL A 1 90 ? -4.825 -7.982 -9.189 1.00 7.94 90 VAL A N 1
ATOM 744 C CA . VAL A 1 90 ? -6.031 -7.146 -9.341 1.00 7.39 90 VAL A CA 1
ATOM 745 C C . VAL A 1 90 ? -7.185 -8.108 -9.701 1.00 8.35 90 VAL A C 1
ATOM 746 O O . VAL A 1 90 ? -7.152 -8.729 -10.756 1.00 8.53 90 VAL A O 1
ATOM 750 N N . ASP A 1 91 ? -8.160 -8.187 -8.841 1.00 10.14 91 ASP A N 1
ATOM 751 C CA . ASP A 1 91 ? -9.358 -9.012 -9.069 1.00 10.43 91 ASP A CA 1
ATOM 752 C C . ASP A 1 91 ? -10.353 -8.201 -9.843 1.00 9.67 91 ASP A C 1
ATOM 753 O O . ASP A 1 91 ? -10.594 -6.994 -9.545 1.00 12.17 91 ASP A O 1
ATOM 758 N N . TYR A 1 92 ? -10.970 -8.799 -10.858 1.00 9.28 92 TYR A N 1
ATOM 759 C CA . TYR A 1 92 ? -11.948 -8.143 -11.691 1.00 11.77 92 TYR A CA 1
ATOM 760 C C . TYR A 1 92 ? -13.037 -7.421 -10.922 1.00 11.57 92 TYR A C 1
ATOM 761 O O . TYR A 1 92 ? -13.457 -6.303 -11.287 1.00 11.33 92 TYR A O 1
ATOM 770 N N . ASP A 1 93 ? -13.514 -8.038 -9.836 1.00 11.50 93 ASP A N 1
ATOM 771 C CA . ASP A 1 93 ? -14.673 -7.497 -9.108 1.00 11.27 93 ASP A CA 1
ATOM 772 C C . ASP A 1 93 ? -14.287 -6.361 -8.129 1.00 14.96 93 ASP A C 1
ATOM 773 O O . ASP A 1 93 ? -15.160 -5.723 -7.554 1.00 18.16 93 ASP A O 1
ATOM 778 N N . GLU A 1 94 ? -12.996 -6.082 -7.988 1.00 13.35 94 GLU A N 1
ATOM 779 C CA . GLU A 1 94 ? -12.487 -5.064 -7.125 1.00 14.53 94 GLU A CA 1
ATOM 780 C C . GLU A 1 94 ? -11.764 -3.953 -7.915 1.00 17.84 94 GLU A C 1
ATOM 781 O O . GLU A 1 94 ? -11.636 -2.832 -7.405 1.00 18.37 94 GLU A O 1
ATOM 787 N N . GLY A 1 95 ? -11.246 -4.294 -9.094 1.00 13.48 95 GLY A N 1
ATOM 788 C CA . GLY A 1 95 ? -10.570 -3.398 -9.961 1.00 12.18 95 GLY A CA 1
ATOM 789 C C . GLY A 1 95 ? -11.091 -3.426 -11.346 1.00 11.40 95 GLY A C 1
ATOM 790 O O . GLY A 1 95 ? -10.333 -3.370 -12.301 1.00 10.94 95 GLY A O 1
ATOM 791 N N . THR A 1 96 ? -12.417 -3.405 -11.467 1.00 12.22 96 THR A N 1
ATOM 792 C CA . THR A 1 96 ? -13.067 -3.412 -12.742 1.00 12.86 96 THR A CA 1
ATOM 793 C C . THR A 1 96 ? -12.616 -2.299 -13.665 1.00 13.40 96 THR A C 1
ATOM 794 O O . THR A 1 96 ? -12.479 -2.506 -14.864 1.00 14.17 96 THR A O 1
ATOM 798 N N . ASP A 1 97 ? -12.368 -1.118 -13.071 1.00 13.51 97 ASP A N 1
ATOM 799 C CA . ASP A 1 97 ? -11.890 0.029 -13.841 1.00 11.98 97 ASP A CA 1
ATOM 800 C C . ASP A 1 97 ? -10.500 -0.200 -14.458 1.00 13.78 97 ASP A C 1
ATOM 801 O O . ASP A 1 97 ? -10.204 0.327 -15.493 1.00 13.41 97 ASP A O 1
ATOM 806 N N . VAL A 1 98 ? -9.685 -1.004 -13.798 1.00 11.49 98 VAL A N 1
ATOM 807 C CA . VAL A 1 98 ? -8.393 -1.329 -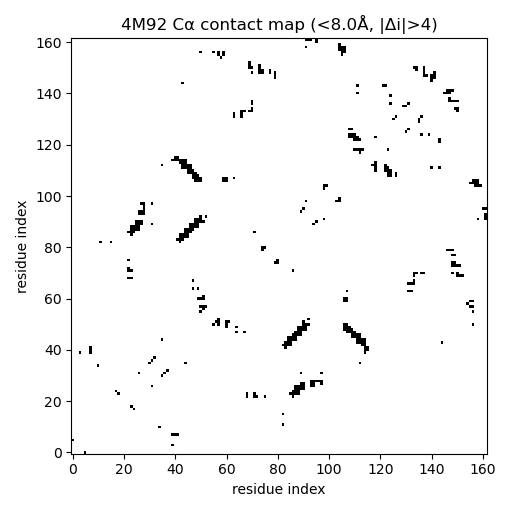14.300 1.00 12.70 98 VAL A CA 1
ATOM 808 C C . VAL A 1 98 ? -8.532 -2.272 -15.509 1.00 11.91 98 VAL A C 1
ATOM 809 O O . VAL A 1 98 ? -7.855 -2.118 -16.506 1.00 11.44 98 VAL A O 1
ATOM 813 N N . PHE A 1 99 ? -9.412 -3.279 -15.412 1.00 10.36 99 PHE A N 1
ATOM 814 C CA . PHE A 1 99 ? -9.622 -4.178 -16.497 1.00 9.76 99 PHE A CA 1
ATOM 815 C C . PHE A 1 99 ? -10.084 -3.434 -17.743 1.00 10.98 99 PHE A C 1
ATOM 816 O O . PHE A 1 99 ? -9.633 -3.686 -18.847 1.00 14.05 99 PHE A O 1
ATOM 824 N N . GLN A 1 100 ? -10.945 -2.461 -17.546 1.00 12.56 100 GLN A N 1
ATOM 825 C CA . GLN A 1 100 ? -11.468 -1.664 -18.662 1.00 13.61 100 GLN A CA 1
ATOM 826 C C . GLN A 1 100 ? -10.421 -0.797 -19.282 1.00 12.04 100 GLN A C 1
ATOM 827 O O . GLN A 1 100 ? -10.362 -0.707 -20.525 1.00 12.72 100 GLN A O 1
ATOM 833 N N . GLN A 1 101 ? -9.543 -0.219 -18.499 1.00 11.35 101 GLN A N 1
ATOM 834 C CA . GLN A 1 101 ? -8.454 0.623 -19.000 1.00 12.64 101 GLN A CA 1
ATOM 835 C C . GLN A 1 101 ? -7.539 -0.216 -19.866 1.00 14.14 101 GLN A C 1
ATOM 836 O O . GLN A 1 101 ? -6.967 0.264 -20.862 1.00 14.13 101 GLN A O 1
ATOM 842 N N . LEU A 1 102 ? -7.322 -1.457 -19.472 1.00 13.15 102 LEU A N 1
ATOM 843 C CA . LEU A 1 102 ? -6.420 -2.387 -20.164 1.00 17.71 102 LEU A CA 1
ATOM 844 C C . LEU A 1 102 ? -7.140 -3.250 -21.176 1.00 20.38 102 LEU A C 1
ATOM 845 O O . LEU A 1 102 ? -6.521 -4.120 -21.818 1.00 21.67 102 LEU A O 1
ATOM 850 N N . ASN A 1 103 ? -8.438 -2.984 -21.351 1.00 16.77 103 ASN A N 1
ATOM 851 C CA . ASN A 1 103 ? -9.221 -3.688 -22.353 1.00 21.45 103 ASN A CA 1
ATOM 852 C C . ASN A 1 103 ? -9.208 -5.179 -22.175 1.00 18.35 103 ASN A C 1
ATOM 853 O O . ASN A 1 103 ? -9.166 -5.967 -23.170 1.00 22.23 103 ASN A O 1
ATOM 858 N N . MET A 1 104 ? -9.301 -5.595 -20.920 1.00 15.74 104 MET A N 1
ATOM 859 C CA . MET A 1 104 ? -9.361 -7.017 -20.565 1.00 16.45 104 MET A CA 1
ATOM 860 C C . MET A 1 104 ? -10.802 -7.481 -20.353 1.00 18.93 104 MET A C 1
ATOM 861 O O . MET A 1 104 ? -11.484 -6.963 -19.505 1.00 21.64 104 MET A O 1
ATOM 866 N N . ASN A 1 105 ? -11.237 -8.492 -21.121 1.00 21.00 105 ASN A N 1
ATOM 867 C CA . ASN A 1 105 ? -12.582 -9.025 -20.987 1.00 23.58 105 ASN A CA 1
ATOM 868 C C . ASN A 1 105 ? -12.579 -10.459 -20.447 1.00 18.67 105 ASN A C 1
ATOM 869 O O . ASN A 1 105 ? -13.579 -11.187 -20.474 1.00 17.90 105 ASN A O 1
ATOM 874 N N . SER A 1 106 ? -11.433 -10.895 -19.939 1.00 16.11 106 SER A N 1
ATOM 875 C CA . SER A 1 106 ? -11.292 -12.202 -19.334 1.00 12.69 106 SER A CA 1
ATOM 876 C C . SER A 1 106 ? -10.085 -12.207 -18.399 1.00 13.35 106 SER A C 1
ATOM 877 O O . SER A 1 106 ? -9.384 -11.202 -18.268 1.00 12.09 106 SER A O 1
ATOM 880 N N . ALA A 1 107 ? -9.893 -13.349 -17.762 1.00 11.26 107 ALA A N 1
ATOM 881 C CA . ALA A 1 107 ? -8.866 -13.592 -16.805 1.00 11.57 107 ALA A CA 1
ATOM 882 C C . ALA A 1 107 ? -8.443 -15.044 -16.871 1.00 11.80 107 ALA A C 1
ATOM 883 O O . ALA A 1 107 ? -9.229 -15.912 -17.269 1.00 11.59 107 ALA A O 1
ATOM 885 N N . PRO A 1 108 ? -7.215 -15.363 -16.413 1.00 9.86 108 PRO A N 1
ATOM 886 C CA . PRO A 1 108 ? -6.236 -14.453 -15.861 1.00 10.38 108 PRO A CA 1
ATOM 887 C C . PRO A 1 108 ? -5.213 -14.018 -16.867 1.00 8.45 108 PRO A C 1
ATOM 888 O O . PRO A 1 108 ? -5.113 -14.556 -17.958 1.00 10.55 108 PRO A O 1
ATOM 892 N N . THR A 1 109 ? -4.481 -12.979 -16.492 1.00 8.62 109 THR A N 1
ATOM 893 C CA . THR A 1 109 ? -3.388 -12.442 -17.311 1.00 8.90 109 THR A CA 1
ATOM 894 C C . THR A 1 109 ? -2.250 -12.082 -16.353 1.00 8.53 109 THR A C 1
ATOM 895 O O . THR A 1 109 ? -2.474 -11.582 -15.250 1.00 10.90 109 THR A O 1
ATOM 899 N N . PHE A 1 110 ? -1.031 -12.444 -16.732 1.00 7.41 110 PHE A N 1
ATOM 900 C CA . PHE A 1 110 ? 0.155 -11.991 -15.956 1.00 7.69 110 PHE A CA 1
ATOM 901 C C . PHE A 1 110 ? 0.915 -10.961 -16.804 1.00 7.98 110 PHE A C 1
ATOM 902 O O . PHE A 1 110 ? 1.192 -11.198 -18.023 1.00 7.05 110 PHE A O 1
ATOM 910 N N . MET A 1 111 ? 1.202 -9.822 -16.232 1.00 8.68 111 MET A N 1
ATOM 911 C CA . MET A 1 111 ? 1.917 -8.736 -16.887 1.00 7.59 111 MET A CA 1
ATOM 912 C C . MET A 1 111 ? 3.067 -8.187 -16.041 1.00 8.51 111 MET A C 1
ATOM 913 O O . MET A 1 111 ? 3.000 -8.210 -14.816 1.00 9.52 111 MET A O 1
ATOM 918 N N . HIS A 1 112 ? 4.114 -7.680 -16.708 1.00 8.15 112 HIS A N 1
ATOM 919 C CA . HIS A 1 112 ? 5.215 -7.002 -16.065 1.00 7.62 112 HIS A CA 1
ATOM 920 C C . HIS A 1 112 ? 5.137 -5.537 -16.393 1.00 7.51 112 HIS A C 1
ATOM 921 O O . HIS A 1 112 ? 5.094 -5.203 -17.590 1.00 9.13 112 HIS A O 1
ATOM 928 N N . PHE A 1 113 ? 5.117 -4.679 -15.392 1.00 8.31 113 PHE A N 1
ATOM 929 C CA . PHE A 1 113 ? 5.133 -3.234 -15.627 1.00 8.31 113 PHE A CA 1
ATOM 930 C C . PHE A 1 113 ? 6.533 -2.710 -15.279 1.00 7.74 113 PHE A C 1
ATOM 931 O O . PHE A 1 113 ? 6.895 -2.681 -14.095 1.00 9.26 113 PHE A O 1
ATOM 939 N N . PRO A 1 114 ? 7.315 -2.353 -16.264 1.00 7.92 114 PRO A N 1
ATOM 940 C CA . PRO A 1 114 ? 8.690 -1.905 -15.980 1.00 8.57 114 PRO A CA 1
ATOM 941 C C . PRO A 1 114 ? 8.680 -0.551 -15.264 1.00 9.88 114 PRO A C 1
ATOM 942 O O . PRO A 1 114 ? 7.684 0.180 -15.329 1.00 10.55 114 PRO A O 1
ATOM 946 N N . PRO A 1 115 ? 9.796 -0.207 -14.594 1.00 9.38 115 PRO A N 1
ATOM 947 C CA . PRO A 1 115 ? 9.843 1.086 -13.905 1.00 11.10 115 PRO A CA 1
ATOM 948 C C . PRO A 1 115 ? 9.743 2.292 -14.880 1.00 12.41 115 PRO A C 1
ATOM 949 O O . PRO A 1 115 ? 9.240 3.327 -14.522 1.00 16.84 115 PRO A O 1
ATOM 953 N N . LYS A 1 116 ? 10.280 2.131 -16.054 1.00 12.99 116 LYS A N 1
ATOM 954 C CA . LYS A 1 116 ? 10.224 3.157 -17.086 1.00 17.07 116 LYS A CA 1
ATOM 955 C C . LYS A 1 116 ? 9.437 2.666 -18.268 1.00 15.47 116 LYS A C 1
ATOM 956 O O . LYS A 1 116 ? 9.556 1.503 -18.666 1.00 16.82 116 LYS A O 1
ATOM 962 N N . GLY A 1 117 ? 8.653 3.561 -18.865 1.00 16.08 117 GLY A N 1
ATOM 963 C CA . GLY A 1 117 ? 7.959 3.237 -20.083 1.00 17.68 117 GLY A CA 1
ATOM 964 C C . GLY A 1 117 ? 6.782 2.346 -19.830 1.00 15.96 117 GLY A C 1
ATOM 965 O O . GLY A 1 117 ? 6.377 2.151 -18.674 1.00 15.79 117 GLY A O 1
ATOM 966 N N . ARG A 1 118 ? 6.201 1.832 -20.894 1.00 15.47 118 ARG A N 1
ATOM 967 C CA . ARG A 1 118 ? 5.053 0.964 -20.768 1.00 15.52 118 ARG A CA 1
ATOM 968 C C . ARG A 1 118 ? 5.463 -0.493 -21.017 1.00 15.48 118 ARG A C 1
ATOM 969 O O . ARG A 1 118 ? 6.546 -0.763 -21.454 1.00 14.23 118 ARG A O 1
ATOM 977 N N . PRO A 1 119 ? 4.556 -1.429 -20.688 1.00 14.86 119 PRO A N 1
ATOM 978 C CA . PRO A 1 119 ? 4.857 -2.820 -20.949 1.00 12.76 119 PRO A CA 1
ATOM 979 C C . PRO A 1 119 ? 5.069 -3.060 -22.459 1.00 12.83 119 PRO A C 1
ATOM 980 O O . PRO A 1 119 ? 4.388 -2.450 -23.283 1.00 16.68 119 PRO A O 1
ATOM 984 N N . LYS A 1 120 ? 6.037 -3.898 -22.755 1.00 11.92 120 LYS A N 1
ATOM 985 C CA . LYS A 1 120 ? 6.368 -4.282 -24.121 1.00 13.24 120 LYS A CA 1
ATOM 986 C C . LYS A 1 120 ? 5.611 -5.564 -24.473 1.00 11.35 120 LYS A C 1
ATOM 987 O O . LYS A 1 120 ? 4.922 -6.173 -23.659 1.00 11.83 120 LYS A O 1
ATOM 993 N N . ARG A 1 121 ? 5.714 -5.976 -25.740 1.00 13.76 121 ARG A N 1
ATOM 994 C CA . ARG A 1 121 ? 4.990 -7.176 -26.173 1.00 15.59 121 ARG A CA 1
ATOM 995 C C . ARG A 1 121 ? 5.248 -8.365 -25.229 1.00 12.70 121 ARG A C 1
ATOM 996 O O . ARG A 1 121 ? 4.299 -9.075 -24.830 1.00 14.82 121 ARG A O 1
ATOM 1004 N N . ALA A 1 122 ? 6.504 -8.547 -24.821 1.00 12.59 122 ALA A N 1
ATOM 1005 C CA . ALA A 1 122 ? 6.937 -9.713 -24.083 1.00 10.30 122 ALA A CA 1
ATOM 1006 C C . ALA A 1 122 ? 6.588 -9.586 -22.614 1.00 9.04 122 ALA A C 1
ATOM 1007 O O . ALA A 1 122 ? 6.775 -10.536 -21.870 1.00 10.69 122 ALA A O 1
ATOM 1009 N N . ASP A 1 123 ? 6.117 -8.378 -22.233 1.00 9.19 123 ASP A N 1
ATOM 1010 C CA . ASP A 1 123 ? 5.711 -8.115 -20.844 1.00 9.39 123 ASP A CA 1
ATOM 1011 C C . ASP A 1 123 ? 4.288 -8.662 -20.511 1.00 10.35 123 ASP A C 1
ATOM 1012 O O . ASP A 1 123 ? 3.815 -8.497 -19.423 1.00 9.28 123 ASP A O 1
ATOM 1017 N N . THR A 1 124 ? 3.627 -9.259 -21.479 1.00 9.27 124 THR A N 1
ATOM 1018 C CA . THR A 1 124 ? 2.490 -10.115 -21.252 1.00 9.70 124 THR A CA 1
ATOM 10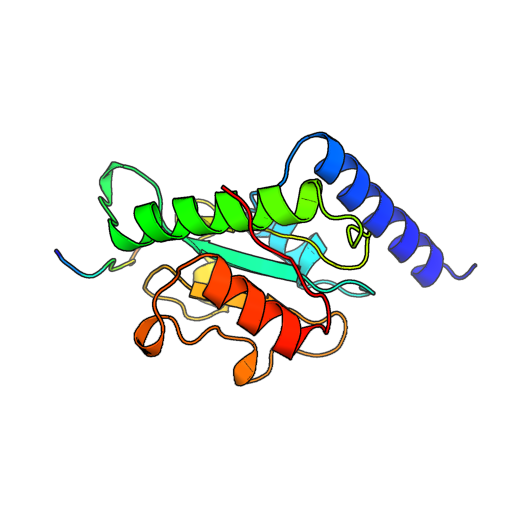19 C C . THR A 1 124 ? 2.906 -11.562 -21.359 1.00 10.57 124 THR A C 1
ATOM 1020 O O . THR A 1 124 ? 3.364 -11.995 -22.419 1.00 11.14 124 THR A O 1
ATOM 1024 N N . PHE A 1 125 ? 2.799 -12.307 -20.273 1.00 8.25 125 PHE A N 1
ATOM 1025 C CA . PHE A 1 125 ? 3.167 -13.716 -20.197 1.00 9.10 125 PHE A CA 1
ATOM 1026 C C . PHE A 1 125 ? 2.262 -14.525 -21.189 1.00 9.83 125 PHE A C 1
ATOM 1027 O O . PHE A 1 125 ? 1.079 -14.299 -21.274 1.00 10.89 125 PHE A O 1
ATOM 1035 N N . ASP A 1 126 ? 2.869 -15.480 -21.896 1.00 10.45 126 ASP A N 1
ATOM 1036 C CA . ASP A 1 126 ? 2.126 -16.202 -22.925 1.00 9.96 126 ASP A CA 1
ATOM 1037 C C . ASP A 1 126 ? 1.474 -17.467 -22.341 1.00 11.33 126 ASP A C 1
ATOM 1038 O O . ASP A 1 126 ? 1.865 -18.583 -22.65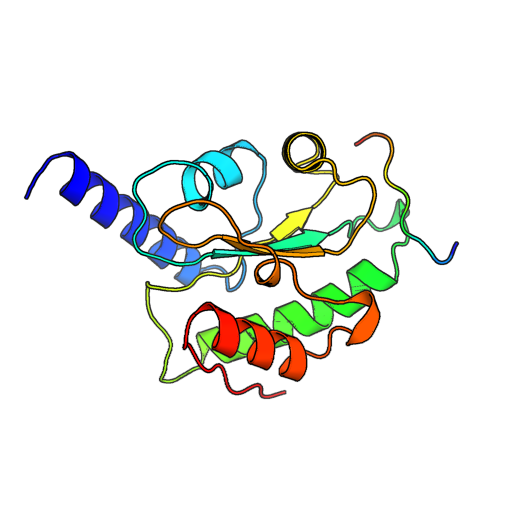0 1.00 12.25 126 ASP A O 1
ATOM 1043 N N . LEU A 1 127 ? 0.489 -17.253 -21.510 1.00 11.25 127 LEU A N 1
ATOM 1044 C CA . LEU A 1 127 ? -0.188 -18.272 -20.703 1.00 12.49 127 LEU A CA 1
ATOM 1045 C C . LEU A 1 127 ? -0.802 -19.361 -21.614 1.00 11.56 127 LEU A C 1
ATOM 1046 O O . LEU A 1 127 ? -0.777 -20.532 -21.272 1.00 11.61 127 LEU A O 1
ATOM 1051 N N . GLN A 1 128 ? -1.365 -18.939 -22.723 1.00 13.20 128 GLN A N 1
ATOM 1052 C CA . GLN A 1 128 ? -2.103 -19.818 -23.602 1.00 12.04 128 GLN A CA 1
ATOM 1053 C C . GLN A 1 128 ? -1.157 -20.792 -24.306 1.00 13.70 128 GLN A C 1
ATOM 1054 O O . GLN A 1 128 ? -1.575 -21.872 -24.705 1.00 13.87 128 GLN A O 1
ATOM 1060 N N . ARG A 1 129 ? 0.115 -20.449 -24.389 1.00 11.21 129 ARG A N 1
ATOM 1061 C CA . ARG A 1 129 ? 1.090 -21.328 -24.951 1.00 13.25 129 ARG A CA 1
ATOM 1062 C C . ARG A 1 129 ? 1.837 -22.156 -23.923 1.00 12.77 129 ARG A C 1
ATOM 1063 O O . ARG A 1 129 ? 2.228 -23.301 -24.217 1.00 14.20 129 ARG A O 1
ATOM 1071 N N . ILE A 1 130 ? 2.088 -21.597 -22.758 1.00 11.16 130 ILE A N 1
ATOM 1072 C CA . ILE A 1 130 ? 3.040 -22.099 -21.793 1.00 11.96 130 ILE A CA 1
ATOM 1073 C C . ILE A 1 130 ? 2.419 -22.784 -20.550 1.00 11.44 130 ILE A C 1
ATOM 1074 O O . ILE A 1 130 ? 3.025 -23.673 -19.956 1.00 11.21 130 ILE A O 1
ATOM 1079 N N . GLY A 1 131 ? 1.220 -22.402 -20.200 1.00 9.56 131 GLY A N 1
ATOM 1080 C CA . GLY A 1 131 ? 0.654 -22.742 -18.930 1.00 11.81 131 GLY A CA 1
ATOM 1081 C C . GLY A 1 131 ? 1.229 -21.829 -17.864 1.00 12.87 131 GLY A C 1
ATOM 1082 O O . GLY A 1 131 ? 2.018 -20.935 -18.153 1.00 16.37 131 GLY A O 1
ATOM 1083 N N . PHE A 1 132 ? 0.904 -22.108 -16.617 1.00 13.15 132 PHE A N 1
ATOM 1084 C CA . PHE A 1 132 ? 1.199 -21.150 -15.569 1.00 15.60 132 PHE A CA 1
ATOM 1085 C C . PHE A 1 132 ? 1.897 -21.758 -14.391 1.00 11.09 132 PHE A C 1
ATOM 1086 O O . PHE A 1 132 ? 1.801 -21.262 -13.302 1.00 11.67 132 PHE A O 1
ATOM 1094 N N . ALA A 1 133 ? 2.654 -22.837 -14.649 1.00 11.84 133 ALA A N 1
ATOM 1095 C CA . ALA A 1 133 ? 3.499 -23.366 -13.579 1.00 8.56 133 ALA A CA 1
ATOM 1096 C C . ALA A 1 133 ? 4.367 -22.233 -13.037 1.00 7.85 133 ALA A C 1
ATOM 1097 O O . ALA A 1 133 ? 4.919 -21.431 -13.759 1.00 8.63 133 ALA A O 1
ATOM 1099 N N . ALA A 1 134 ? 4.566 -22.205 -11.715 1.00 7.11 134 ALA A N 1
ATOM 1100 C CA . ALA A 1 134 ? 5.396 -21.169 -11.139 1.00 6.84 134 ALA A CA 1
ATOM 1101 C C . ALA A 1 134 ? 6.769 -21.085 -11.766 1.00 7.25 134 ALA A C 1
ATOM 1102 O O . ALA A 1 134 ? 7.344 -20.015 -11.956 1.00 7.26 134 ALA A O 1
ATOM 1104 N N . GLU A 1 135 ? 7.363 -22.244 -12.103 1.00 9.07 135 GLU A N 1
ATOM 1105 C CA . GLU A 1 135 ? 8.674 -22.286 -12.731 1.00 12.37 135 GLU A CA 1
ATOM 1106 C C . GLU A 1 135 ? 8.694 -21.553 -14.072 1.00 11.65 135 GLU A C 1
ATOM 1107 O O . GLU A 1 135 ? 9.696 -20.927 -14.399 1.00 12.22 135 GLU A O 1
ATOM 1113 N N . GLN A 1 136 ? 7.610 -21.634 -14.792 1.00 8.87 136 GLN A N 1
ATOM 1114 C CA . GLN A 1 136 ? 7.516 -20.945 -16.094 1.00 10.48 136 GLN A CA 1
ATOM 1115 C C . GLN A 1 136 ? 7.322 -19.454 -15.894 1.00 10.25 136 GLN A C 1
ATOM 1116 O O . GLN A 1 136 ? 7.929 -18.626 -16.596 1.00 8.99 136 GLN A O 1
ATOM 1122 N N . LEU A 1 137 ? 6.490 -19.082 -14.918 1.00 9.18 137 LEU A N 1
ATOM 1123 C CA . LEU A 1 137 ? 6.344 -17.674 -14.571 1.00 8.91 137 LEU A CA 1
ATOM 1124 C C . LEU A 1 137 ? 7.681 -17.084 -14.198 1.00 9.01 137 LEU A C 1
ATOM 1125 O O . LEU A 1 137 ? 7.995 -15.974 -14.577 1.00 8.72 137 LEU A O 1
ATOM 1130 N N . ALA A 1 138 ? 8.504 -17.853 -13.414 1.00 8.64 138 ALA A N 1
ATOM 1131 C CA . ALA A 1 138 ? 9.803 -17.407 -12.958 1.00 9.15 138 ALA A CA 1
ATOM 1132 C C . ALA A 1 138 ? 10.737 -17.209 -14.132 1.00 9.60 138 ALA A C 1
ATOM 1133 O O . ALA A 1 138 ? 11.499 -16.224 -14.153 1.00 11.04 138 ALA A O 1
ATOM 1135 N N . LYS A 1 139 ? 10.702 -18.135 -15.081 1.00 10.41 139 LYS A N 1
ATOM 1136 C CA . LYS A 1 139 ? 11.503 -17.986 -16.315 1.00 12.52 139 LYS A CA 1
ATOM 1137 C C . LYS A 1 139 ? 11.210 -16.678 -17.029 1.00 12.39 139 LYS A C 1
ATOM 1138 O O . LYS A 1 139 ? 12.142 -15.961 -17.440 1.00 11.16 139 LYS A O 1
ATOM 1144 N N . TRP A 1 140 ? 9.938 -16.380 -17.157 1.00 8.97 140 TRP A N 1
ATOM 1145 C CA . TRP A 1 140 ? 9.473 -15.168 -17.807 1.00 9.44 140 TRP A CA 1
ATOM 1146 C C . TRP A 1 140 ? 9.904 -13.947 -17.033 1.00 8.39 140 TRP A C 1
ATOM 1147 O O . TRP A 1 140 ? 10.461 -13.030 -17.600 1.00 9.43 140 TRP A O 1
ATOM 1158 N N . ILE A 1 141 ? 9.735 -13.973 -15.735 1.00 7.56 141 ILE A N 1
ATOM 1159 C CA . ILE A 1 141 ? 10.211 -12.864 -14.908 1.00 8.62 141 ILE A CA 1
ATOM 1160 C C . ILE A 1 141 ? 11.708 -12.621 -15.085 1.00 10.08 141 ILE A C 1
ATOM 1161 O O . ILE A 1 141 ? 12.144 -11.481 -15.207 1.00 8.91 141 ILE A O 1
ATOM 1166 N N . ALA A 1 142 ? 12.509 -13.688 -15.087 1.00 11.07 142 ALA A N 1
ATOM 1167 C CA . ALA A 1 142 ? 13.940 -13.56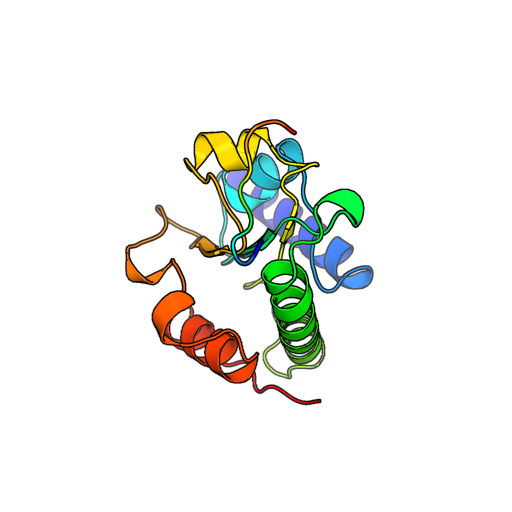0 -15.345 1.00 11.54 142 ALA A CA 1
ATOM 1168 C C . ALA A 1 142 ? 14.271 -12.909 -16.676 1.00 10.96 142 ALA A C 1
ATOM 1169 O O . ALA A 1 142 ? 15.118 -12.057 -16.768 1.00 10.13 142 ALA A O 1
ATOM 1171 N N . ASP A 1 143 ? 13.577 -13.326 -17.715 1.00 9.64 143 ASP A N 1
ATOM 1172 C CA . ASP A 1 143 ? 13.702 -12.754 -19.054 1.00 10.99 143 ASP A CA 1
ATOM 1173 C C . ASP A 1 143 ? 13.376 -11.275 -19.101 1.00 11.36 143 ASP A C 1
ATOM 1174 O O . ASP A 1 143 ? 14.021 -10.499 -19.840 1.00 15.16 143 ASP A O 1
ATOM 1179 N N . ARG A 1 144 ? 12.421 -10.841 -18.308 1.00 10.37 144 ARG A N 1
ATOM 1180 C CA . ARG A 1 144 ? 11.943 -9.446 -18.370 1.00 10.81 144 ARG A CA 1
ATOM 1181 C C . ARG A 1 144 ? 12.662 -8.493 -17.385 1.00 13.04 144 ARG A C 1
ATOM 1182 O O . ARG A 1 144 ? 12.720 -7.280 -17.634 1.00 16.73 144 ARG A O 1
ATOM 1190 N N . THR A 1 145 ? 13.216 -9.040 -16.320 1.00 12.57 145 THR A N 1
ATOM 1191 C CA . THR A 1 145 ? 13.744 -8.240 -15.207 1.00 11.66 145 THR A CA 1
ATOM 1192 C C . THR A 1 145 ? 15.201 -8.598 -14.810 1.00 13.09 145 THR A C 1
ATOM 1193 O O . THR A 1 145 ? 15.832 -7.864 -14.048 1.00 14.54 145 THR A O 1
ATOM 1197 N N . ASP A 1 146 ? 15.671 -9.737 -15.300 1.00 13.94 146 ASP A N 1
ATOM 1198 C CA . ASP A 1 146 ? 16.952 -10.356 -14.858 1.00 12.16 146 ASP A CA 1
ATOM 1199 C C . ASP A 1 146 ? 17.005 -10.703 -13.366 1.00 14.48 146 ASP A C 1
ATOM 1200 O O . ASP A 1 146 ? 18.110 -10.868 -12.799 1.00 16.17 146 ASP A O 1
ATOM 1205 N N . VAL A 1 147 ? 15.842 -10.805 -12.729 1.00 12.60 147 VAL A N 1
ATOM 1206 C CA . VAL A 1 147 ? 15.719 -11.333 -11.394 1.00 10.85 147 VAL A CA 1
ATOM 1207 C C . VAL A 1 147 ? 15.377 -12.799 -11.525 1.00 9.51 147 VAL A C 1
ATOM 1208 O O . VAL A 1 147 ? 14.383 -13.169 -12.155 1.00 9.45 147 VAL A O 1
ATOM 1212 N N . HIS A 1 148 ? 16.178 -13.662 -10.917 1.00 11.61 148 HIS A N 1
ATOM 1213 C CA . HIS A 1 148 ? 15.965 -15.102 -11.035 1.00 11.30 148 HIS A CA 1
ATOM 1214 C C . HIS A 1 148 ? 15.399 -15.645 -9.738 1.00 11.07 148 HIS A C 1
ATOM 1215 O O . HIS A 1 148 ? 16.109 -15.767 -8.728 1.00 14.87 148 HIS A O 1
ATOM 1222 N N . ILE A 1 149 ? 14.108 -15.998 -9.744 1.00 9.38 149 ILE A N 1
ATOM 1223 C CA . ILE A 1 149 ? 13.461 -16.539 -8.572 1.00 10.97 149 ILE A CA 1
ATOM 1224 C C . ILE A 1 149 ? 13.444 -18.063 -8.739 1.00 12.64 149 ILE A C 1
ATOM 1225 O O . ILE A 1 149 ? 12.849 -18.599 -9.691 1.00 14.44 149 ILE A O 1
ATOM 1230 N N . ARG A 1 150 ? 14.115 -18.737 -7.836 1.00 12.39 150 ARG A N 1
ATOM 1231 C CA . ARG A 1 150 ? 14.172 -20.182 -7.857 1.00 15.02 150 ARG A CA 1
ATOM 1232 C C . ARG A 1 150 ? 13.026 -20.769 -7.024 1.00 14.59 150 ARG A C 1
ATOM 1233 O O . ARG A 1 150 ? 12.955 -20.634 -5.790 1.00 16.62 150 ARG A O 1
ATOM 1241 N N . VAL A 1 151 ? 12.083 -21.410 -7.721 1.00 12.28 151 VAL A N 1
ATOM 1242 C CA . VAL A 1 151 ? 10.834 -21.854 -7.111 1.00 13.92 151 VAL A CA 1
ATOM 1243 C C . VAL A 1 151 ? 11.084 -23.021 -6.170 1.00 15.49 151 VAL A C 1
ATOM 1244 O O . VAL A 1 151 ? 11.814 -23.925 -6.513 1.00 14.89 151 VAL A O 1
ATOM 1248 N N . PHE A 1 152 ? 10.421 -23.009 -5.022 1.00 17.66 152 PHE A N 1
ATOM 1249 C CA . PHE A 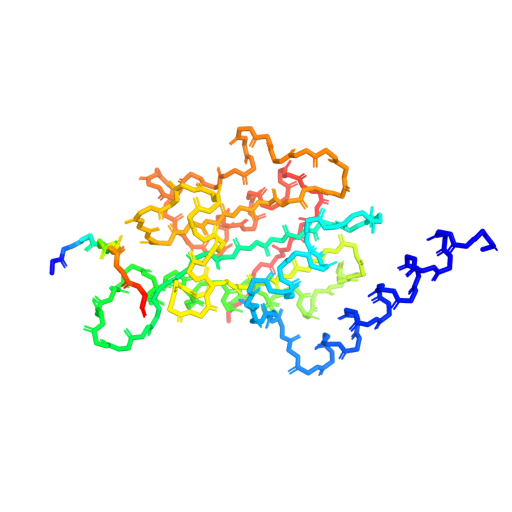1 152 ? 10.346 -24.212 -4.204 1.00 22.33 152 PHE A CA 1
ATOM 1250 C C . PHE A 1 152 ? 8.933 -24.458 -3.714 1.00 25.96 152 PHE A C 1
ATOM 1251 O O . PHE A 1 152 ? 8.128 -23.532 -3.578 1.00 24.07 152 PHE A O 1
ATOM 1259 N N . ARG A 1 153 ? 8.617 -25.723 -3.438 1.00 27.47 153 ARG A N 1
ATOM 1260 C CA . ARG A 1 153 ? 7.313 -26.070 -2.924 1.00 30.05 153 ARG A CA 1
ATOM 1261 C C . ARG A 1 153 ? 7.528 -26.965 -1.697 1.00 26.71 153 ARG A C 1
ATOM 1262 O O . ARG A 1 153 ? 8.504 -27.742 -1.694 1.00 26.25 153 ARG A O 1
ATOM 1264 N N . ASN B 2 7 ? -18.572 -23.016 -17.622 1.00 45.79 7 ASN B N 1
ATOM 1265 C CA . ASN B 2 7 ? -17.884 -22.985 -18.928 1.00 42.70 7 ASN B CA 1
ATOM 1266 C C . ASN B 2 7 ? -16.421 -23.283 -18.735 1.00 34.63 7 ASN B C 1
ATOM 1267 O O . ASN B 2 7 ? -16.008 -23.630 -17.672 1.00 37.04 7 ASN B O 1
ATOM 1272 N N . TYR B 2 8 ? -15.646 -23.134 -19.793 1.00 30.33 8 TYR B N 1
ATOM 1273 C CA . TYR B 2 8 ? -14.213 -23.369 -19.740 1.00 28.61 8 TYR B CA 1
ATOM 1274 C C . TYR B 2 8 ? -13.384 -22.112 -19.917 1.00 26.99 8 TYR B C 1
ATOM 1275 O O . TYR B 2 8 ? -12.110 -22.154 -19.857 1.00 26.69 8 TYR B O 1
ATOM 1284 N N . THR B 2 9 ? -14.080 -20.991 -20.118 1.00 22.34 9 THR B N 1
ATOM 1285 C CA . THR B 2 9 ? -13.440 -19.700 -20.270 1.00 24.41 9 THR B CA 1
ATOM 1286 C C . THR B 2 9 ? -14.088 -18.797 -19.233 1.00 26.49 9 THR B C 1
ATOM 1287 O O . THR B 2 9 ? -15.228 -19.010 -18.835 1.00 31.03 9 THR B O 1
ATOM 1291 N N . CYS B 2 10 ? -13.345 -17.803 -18.808 1.00 25.30 10 CYS B N 1
ATOM 1292 C CA . CYS B 2 10 ? -13.814 -16.855 -17.761 1.00 22.14 10 CYS B CA 1
ATOM 1293 C C . CYS B 2 10 ? -14.222 -15.528 -18.442 1.00 20.47 10 CYS B C 1
ATOM 1294 O O . CYS B 2 10 ? -13.442 -14.613 -18.554 1.00 24.24 10 CYS B O 1
ATOM 1297 N N . GLU B 2 11 ? -15.480 -15.442 -18.782 1.00 22.49 11 GLU B N 1
ATOM 1298 C CA . GLU B 2 11 ? -15.984 -14.240 -19.474 1.00 30.77 11 GLU B CA 1
ATOM 1299 C C . GLU B 2 11 ? -16.379 -13.178 -18.454 1.00 28.47 11 GLU B C 1
ATOM 1300 O O . GLU B 2 11 ? -17.149 -13.435 -17.513 1.00 23.98 11 GLU B O 1
ATOM 1306 N N . LEU B 2 12 ? -15.870 -11.967 -18.652 1.00 28.99 12 LEU B N 1
ATOM 1307 C CA . LEU B 2 12 ? -16.123 -10.901 -17.672 1.00 25.22 12 LEU B CA 1
ATOM 1308 C C . LEU B 2 12 ? -16.822 -9.750 -18.374 1.00 30.34 12 LEU B C 1
ATOM 1309 O O . LEU B 2 12 ? -16.267 -9.174 -19.278 1.00 29.51 12 LEU B O 1
ATOM 1314 N N . LYS B 2 13 ? -18.015 -9.409 -17.886 1.00 30.86 13 LYS B N 1
ATOM 1315 C CA . LYS B 2 13 ? -18.863 -8.384 -18.540 1.00 35.78 13 LYS B CA 1
ATOM 1316 C C . LYS B 2 13 ? -19.038 -7.143 -17.654 1.00 35.84 13 LYS B C 1
ATOM 1317 O O . LYS B 2 13 ? -18.657 -6.031 -18.045 1.00 35.89 13 LYS B O 1
ATOM 1323 N N . TYR B 2 14 ? -19.598 -7.353 -16.457 1.00 38.67 14 TYR B N 1
ATOM 1324 C CA . TYR B 2 14 ? -19.815 -6.281 -15.472 1.00 44.64 14 TYR B CA 1
ATOM 1325 C C . TYR B 2 14 ? -19.319 -6.726 -14.116 1.00 42.78 14 TYR B C 1
ATOM 1326 O O . TYR B 2 14 ? -19.397 -7.912 -13.783 1.00 42.00 14 TYR B O 1
ATOM 1335 N N . GLY B 2 15 ? -18.842 -5.762 -13.338 1.00 46.15 15 GLY B N 1
ATOM 1336 C CA . GLY B 2 15 ? -18.220 -6.031 -12.032 1.00 50.79 15 GLY B CA 1
ATOM 1337 C C . GLY B 2 15 ? -19.199 -6.055 -10.868 1.00 50.95 15 GLY B C 1
ATOM 1338 O O . GLY B 2 15 ? -18.898 -6.596 -9.788 1.00 45.42 15 GLY B O 1
#

Foldseek 3Di:
DDPQVVVQVVLLVVVVVVVVVDLAAEDAQVCCCVNFVDDQYQAKEKEKEAAPDVVVVPVLRVVLVVQVVQLSVLQSPDPLNDSRYGHYYYHCVRHVVVCVVVVHPDDTWIFMAHSDDGGDPLRTPPCVPPPRHNQSVQVSCCVVPVRHRDGDD/DPDDDDDDD

Organism: Homo sapiens (NCBI:txid9606)

Secondary structure (DSSP, 8-state):
--HHHHHHHHHHHHHHHHHHH-SSEE--HHHHIIIIISSP--SEEEEEEE---GGG--HHHHHHHHHHHHHHHHHHH-TT--TTEEEEEEETTT-HHHHHHTT--BS-EEEEE-SSS---GGGB--HHHH---HHHHHHHHHHHHS-------/--S-B----

GO terms:
  GO:0015693 magnesium ion transport (P, IGI)
  GO:0008250 oligosaccharyltransferase complex (C, IDA)
  GO:0015693 magnesium ion transport (P, IMP)
  GO:0006487 protein N-linked glycosylation (P, IMP)
  GO:0005789 endoplasmic reticulum membrane (C, TAS)
  GO:0005886 plasma membrane (C, TAS)
  GO:0015095 magnesium ion transmembrane transporter activity (F, TAS)
  GO:0055085 transmembrane transport (P, TAS)
  GO:0006487 protein N-linked glycosylation (P, IDA)
  GO:0050890 cognition (P, IMP)

B-factor: mean 18.39, std 10.69, range [6.38, 66.59]

Radius of gyration: 15.42 Å; Cα contacts (8 Å, |Δi|>4): 253; chains: 2; bounding box: 38×42×32 Å

Sequence (162 aa):
ASKKENLLAEKVEQLMEWSSRRSIFRMNGDKFRKFIKAPPRNYSMIVMFTALQPQRQCSVSRQANEEYQILANSWRYSSAFSNKLFFSSMVDYDEGTDVFQQLNMNSAPTFMHFPPKGRPKRADTFDLQRIGFAAEQLAKWIADRTDVHIRVFRNYTCELKYG

Solvent-accessible surface area: 9415 Å² total; per-residue (Å²): 118,54,187,115,101,75,52,29,57,100,24,13,116,87,0,64,95,27,14,79,126,133,39,13,4,130,0,60,4,99,89,4,107,100,12,1,82,35,94,35,31,58,1,11,0,1,0,0,0,0,0,59,64,104,128,70,156,15,83,53,0,165,99,0,28,89,38,0,75,57,0,1,55,1,8,94,154,27,132,50,76,35,60,99,0,6,2,0,17,0,4,5,41,65,0,31,66,4,0,115,130,45,125,26,99,45,10,10,30,1,19,6,8,16,43,170,61,191,42,108,229,50,2,62,5,58,19,153,176,58,29,28,44,0,90,76,1,7,114,20,0,13,113,79,33,114,30,86,5,169,35,96,130,170,204,96,9,126,8,147,176,63

InterPro domains:
  IPR021149 MAGT1/OST3/OST6 [PF04756] (54-342)
  IPR036249 Thioredoxin-like superfamily [SSF52833] (64-185)